Protein AF-A0A2R4FXB8-F1 (afdb_monomer_lite)

Sequence (66 aa):
DVDNIIAMIQQHVPGSMLENDIGNELSFILPKKFETLFTELEMRQKALGIANFGASITTMEEVFLK

Organism: NCBI:txid308863

Structure (mmCIF, N/CA/C/O backbone):
data_AF-A0A2R4FXB8-F1
#
_entry.id   AF-A0A2R4FXB8-F1
#
loop_
_atom_site.group_PDB
_atom_site.id
_atom_site.type_symbol
_atom_site.label_atom_id
_atom_site.label_alt_id
_atom_site.label_comp_id
_atom_site.label_asym_id
_atom_site.label_entity_id
_atom_site.label_seq_id
_atom_site.pdbx_PDB_ins_code
_atom_site.Cartn_x
_atom_site.Cartn_y
_atom_site.Cartn_z
_atom_site.occupancy
_atom_site.B_iso_or_equiv
_atom_site.auth_seq_id
_atom_site.auth_comp_id
_atom_site.auth_asym_id
_atom_site.auth_atom_id
_atom_site.pdbx_PDB_model_num
ATOM 1 N N . ASP A 1 1 ? 3.083 -5.232 -14.880 1.00 71.06 1 ASP A N 1
ATOM 2 C CA . ASP A 1 1 ? 1.606 -5.262 -14.869 1.00 71.06 1 ASP A CA 1
ATOM 3 C C . ASP A 1 1 ? 1.070 -4.600 -13.619 1.00 71.06 1 ASP A C 1
ATOM 5 O O . ASP A 1 1 ? 1.166 -5.173 -12.537 1.00 71.06 1 ASP A O 1
ATOM 9 N N . VAL A 1 2 ? 0.545 -3.387 -13.769 1.00 79.00 2 VAL A N 1
ATOM 10 C CA . VAL A 1 2 ? -0.083 -2.625 -12.681 1.00 79.00 2 VAL A CA 1
ATOM 11 C C . VAL A 1 2 ? -1.296 -3.382 -12.124 1.00 79.00 2 VAL A C 1
ATOM 13 O O . VAL A 1 2 ? -1.450 -3.485 -10.909 1.00 79.00 2 VAL A O 1
ATOM 16 N N . ASP A 1 3 ? -2.075 -4.039 -12.986 1.00 84.44 3 ASP A N 1
ATOM 17 C CA . ASP A 1 3 ? -3.229 -4.859 -12.597 1.00 84.44 3 ASP A CA 1
ATOM 18 C C . ASP A 1 3 ? -2.890 -5.978 -11.604 1.00 84.44 3 ASP A C 1
ATOM 20 O O . ASP A 1 3 ? -3.650 -6.230 -10.670 1.00 84.44 3 ASP A O 1
ATOM 24 N N . ASN A 1 4 ? -1.725 -6.623 -11.745 1.00 84.56 4 ASN A N 1
ATOM 25 C CA . ASN A 1 4 ? -1.294 -7.672 -10.815 1.00 84.56 4 ASN A CA 1
ATOM 26 C C . ASN A 1 4 ? -1.021 -7.113 -9.413 1.00 84.56 4 ASN A C 1
ATOM 28 O O . ASN A 1 4 ? -1.327 -7.768 -8.415 1.00 84.56 4 ASN A O 1
ATOM 32 N N . ILE A 1 5 ? -0.469 -5.899 -9.339 1.00 83.75 5 ILE A N 1
ATOM 33 C CA . ILE A 1 5 ? -0.216 -5.198 -8.077 1.00 83.75 5 ILE A CA 1
ATOM 34 C C . ILE A 1 5 ? -1.553 -4.788 -7.449 1.00 83.75 5 ILE A C 1
ATOM 36 O O . ILE A 1 5 ? -1.787 -5.072 -6.277 1.00 83.75 5 ILE A O 1
ATOM 40 N N . ILE A 1 6 ? -2.469 -4.212 -8.236 1.00 86.12 6 ILE A N 1
ATOM 41 C CA . ILE A 1 6 ? -3.812 -3.829 -7.772 1.00 86.12 6 ILE A CA 1
ATOM 42 C C . ILE A 1 6 ? -4.565 -5.046 -7.222 1.00 86.12 6 ILE A C 1
ATOM 44 O O . ILE A 1 6 ? -5.092 -4.992 -6.111 1.00 86.12 6 ILE A O 1
ATOM 48 N N . ALA A 1 7 ? -4.594 -6.158 -7.960 1.00 88.25 7 ALA A N 1
ATOM 49 C CA . ALA A 1 7 ? -5.302 -7.368 -7.549 1.00 88.25 7 ALA A CA 1
ATOM 50 C C . ALA A 1 7 ? -4.729 -7.956 -6.250 1.00 88.25 7 ALA A C 1
ATOM 52 O O . ALA A 1 7 ? -5.476 -8.352 -5.356 1.00 88.25 7 ALA A O 1
ATOM 53 N N . MET A 1 8 ? -3.402 -7.975 -6.113 1.00 86.62 8 MET A N 1
ATOM 54 C CA . MET A 1 8 ? -2.718 -8.421 -4.900 1.00 86.62 8 MET A CA 1
ATOM 55 C C . MET A 1 8 ? -3.042 -7.534 -3.693 1.00 86.62 8 MET A C 1
ATOM 57 O O . MET A 1 8 ? -3.281 -8.053 -2.596 1.00 86.62 8 MET A O 1
ATOM 61 N N . ILE A 1 9 ? -3.072 -6.213 -3.892 1.00 86.12 9 ILE A N 1
ATOM 62 C CA . ILE A 1 9 ? -3.421 -5.253 -2.844 1.00 86.12 9 ILE A CA 1
ATOM 63 C C . ILE A 1 9 ? -4.874 -5.447 -2.418 1.00 86.12 9 ILE A C 1
ATOM 65 O O . ILE A 1 9 ? -5.136 -5.561 -1.224 1.00 86.12 9 ILE A O 1
ATOM 69 N N . GLN A 1 10 ? -5.800 -5.592 -3.369 1.00 86.00 10 GLN A N 1
ATOM 70 C CA . GLN A 1 10 ? -7.212 -5.843 -3.071 1.00 86.00 10 GLN A CA 1
ATOM 71 C C . GLN A 1 10 ? -7.454 -7.177 -2.353 1.00 86.00 10 GLN A C 1
ATOM 73 O O . GLN A 1 10 ? -8.378 -7.271 -1.547 1.00 86.00 10 GLN A O 1
ATOM 78 N N . GLN A 1 11 ? -6.633 -8.202 -2.607 1.00 87.38 11 GLN A N 1
ATOM 79 C CA . GLN A 1 11 ? -6.704 -9.470 -1.874 1.00 87.38 11 GLN A CA 1
ATOM 80 C C . GLN A 1 11 ? -6.287 -9.329 -0.405 1.00 87.38 11 GLN A C 1
ATOM 82 O O . GLN A 1 11 ? -6.891 -9.961 0.460 1.00 87.38 11 GLN A O 1
ATOM 87 N N . HIS A 1 12 ? -5.270 -8.514 -0.114 1.00 85.12 12 HIS A N 1
ATOM 88 C CA . HIS A 1 12 ? -4.774 -8.316 1.253 1.00 85.12 12 HIS A CA 1
ATOM 89 C C . HIS A 1 12 ? -5.577 -7.279 2.030 1.00 85.12 12 HIS A C 1
ATOM 91 O O . HIS A 1 12 ? -5.827 -7.446 3.223 1.00 85.12 12 HIS A O 1
ATOM 97 N N . VAL A 1 13 ? -5.973 -6.207 1.349 1.00 85.69 13 VAL A N 1
ATOM 98 C CA . VAL A 1 13 ? -6.698 -5.072 1.908 1.00 85.69 13 VAL A CA 1
ATOM 99 C C . VAL A 1 13 ? -7.963 -4.862 1.074 1.00 85.69 13 VAL A C 1
ATOM 101 O O . VAL A 1 13 ? -8.008 -3.991 0.201 1.00 85.69 13 VAL A O 1
ATOM 104 N N . PRO A 1 14 ? -9.020 -5.656 1.317 1.00 83.88 14 PRO A N 1
ATOM 105 C CA . PRO A 1 14 ? -10.291 -5.456 0.641 1.00 83.88 14 PRO A CA 1
ATOM 106 C C . PRO A 1 14 ? -10.825 -4.052 0.947 1.00 83.88 14 PRO A C 1
ATOM 108 O O . PRO A 1 14 ? -10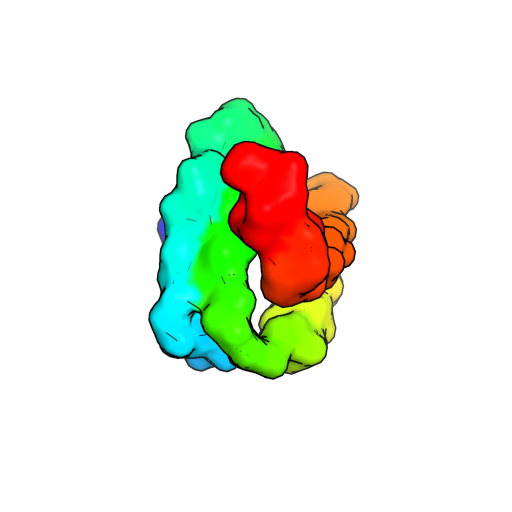.934 -3.645 2.105 1.00 83.88 14 PRO A O 1
ATOM 111 N N . GLY A 1 15 ? -11.137 -3.300 -0.109 1.00 83.19 15 GLY A N 1
ATOM 112 C CA . GLY A 1 15 ? -11.501 -1.883 -0.017 1.00 83.19 15 GLY A CA 1
ATOM 113 C C . GLY A 1 15 ? -10.341 -0.911 -0.247 1.00 83.19 15 GLY A C 1
ATOM 114 O O . GLY A 1 15 ? -10.543 0.292 -0.111 1.00 83.19 15 GLY A O 1
ATOM 115 N N . SER A 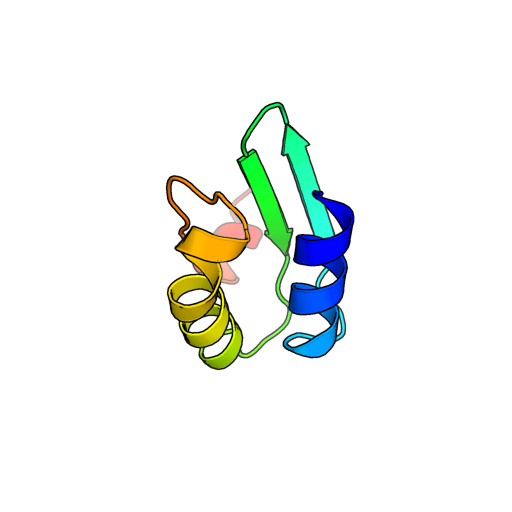1 16 ? -9.149 -1.396 -0.608 1.00 87.25 16 SER A N 1
ATOM 116 C CA . SER A 1 16 ? -8.085 -0.544 -1.139 1.00 87.25 16 SER A CA 1
ATOM 117 C C . SER A 1 16 ? -8.504 0.106 -2.458 1.00 87.25 16 SER A C 1
ATOM 119 O O . SER A 1 16 ? -9.022 -0.582 -3.347 1.00 87.25 16 SER A O 1
ATOM 121 N N . MET A 1 17 ? -8.209 1.390 -2.625 1.00 85.94 17 MET A N 1
ATOM 122 C CA . MET A 1 17 ? -8.500 2.133 -3.849 1.00 85.94 17 MET A CA 1
ATOM 123 C C . MET A 1 17 ? -7.211 2.686 -4.445 1.00 85.94 17 MET A C 1
ATOM 125 O O . MET A 1 17 ? -6.399 3.255 -3.722 1.00 85.94 17 MET A O 1
ATOM 129 N N . LEU A 1 18 ? -7.019 2.513 -5.752 1.00 87.50 18 LEU A N 1
ATOM 130 C CA . LEU A 1 18 ? -5.932 3.172 -6.471 1.00 87.50 18 LEU A CA 1
ATOM 131 C C . LEU A 1 18 ? -6.221 4.678 -6.506 1.00 87.50 18 LEU A C 1
ATOM 133 O O . LEU A 1 18 ? -7.265 5.097 -7.002 1.00 87.50 18 LEU A O 1
ATOM 137 N N . GLU A 1 19 ? -5.315 5.465 -5.941 1.00 86.69 19 GLU A N 1
ATOM 138 C CA . GLU A 1 19 ? -5.393 6.925 -5.897 1.00 86.69 19 GLU A CA 1
ATOM 139 C C . GLU A 1 19 ? -4.657 7.550 -7.079 1.00 86.69 19 GLU A C 1
ATOM 141 O O . GLU A 1 19 ? -5.194 8.434 -7.741 1.00 86.69 19 GLU A O 1
ATOM 146 N N . ASN A 1 20 ? -3.445 7.063 -7.360 1.00 84.25 20 ASN A N 1
ATOM 147 C CA . ASN A 1 20 ? -2.611 7.544 -8.454 1.00 84.25 20 ASN A CA 1
ATOM 148 C C . ASN A 1 20 ? -1.901 6.383 -9.152 1.00 84.25 20 ASN A C 1
ATOM 150 O O . ASN A 1 20 ? -1.427 5.449 -8.509 1.00 84.25 20 ASN A O 1
ATOM 154 N N . ASP A 1 21 ? -1.809 6.491 -10.473 1.00 87.25 2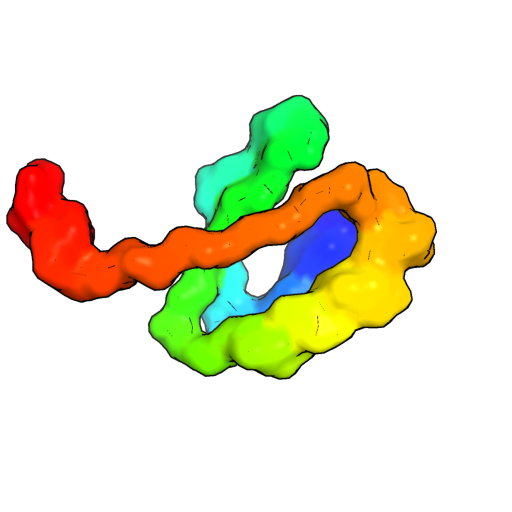1 ASP A N 1
ATOM 155 C CA . ASP A 1 21 ? -0.984 5.657 -11.345 1.00 87.25 21 ASP A CA 1
ATOM 156 C C . ASP A 1 21 ? -0.286 6.591 -12.330 1.00 87.25 21 ASP A C 1
ATOM 158 O O . ASP A 1 21 ? -0.856 7.001 -13.345 1.00 87.25 21 ASP A O 1
ATOM 162 N N . ILE A 1 22 ? 0.905 7.053 -11.946 1.00 82.75 22 ILE A N 1
ATOM 163 C CA . ILE A 1 22 ? 1.646 8.063 -12.700 1.00 82.75 22 ILE A CA 1
ATOM 164 C C . ILE A 1 22 ? 3.061 7.554 -12.953 1.00 82.75 22 ILE A C 1
ATOM 166 O O . ILE A 1 22 ? 3.916 7.504 -12.068 1.00 82.75 22 ILE A O 1
ATOM 170 N N . GLY A 1 23 ? 3.328 7.222 -14.217 1.00 83.12 23 GLY A N 1
ATOM 171 C CA . GLY A 1 23 ? 4.642 6.779 -14.674 1.00 83.12 23 GLY A CA 1
ATOM 172 C C . GLY A 1 23 ? 5.041 5.439 -14.061 1.00 83.12 23 GLY A C 1
ATOM 173 O O . GLY A 1 23 ? 4.596 4.391 -14.516 1.00 83.12 23 GLY A O 1
ATOM 174 N N . ASN A 1 24 ? 5.907 5.486 -13.049 1.00 81.75 24 ASN A N 1
ATOM 175 C CA . ASN A 1 24 ? 6.428 4.315 -12.337 1.00 81.75 24 ASN A CA 1
ATOM 176 C C . ASN A 1 24 ? 6.007 4.294 -10.858 1.00 81.75 24 ASN A C 1
ATOM 178 O O . ASN A 1 24 ? 6.545 3.502 -10.083 1.00 81.75 24 ASN A O 1
ATOM 182 N N . GLU A 1 25 ? 5.078 5.166 -10.465 1.00 84.50 25 GLU A N 1
ATOM 183 C CA . GLU A 1 25 ? 4.594 5.295 -9.096 1.00 84.50 25 GLU A CA 1
ATOM 184 C C . GLU A 1 25 ? 3.100 4.962 -9.019 1.00 84.50 25 GLU A C 1
ATOM 186 O O . GLU A 1 25 ? 2.287 5.499 -9.772 1.00 84.50 25 GLU A O 1
ATOM 191 N N . LEU A 1 26 ? 2.757 4.066 -8.088 1.00 86.38 26 LEU A N 1
ATOM 192 C CA . LEU A 1 26 ? 1.384 3.693 -7.760 1.00 86.38 26 LEU A CA 1
ATOM 193 C C . LEU A 1 26 ? 1.081 4.114 -6.323 1.00 86.38 26 LEU A C 1
ATOM 195 O O . LEU A 1 26 ? 1.808 3.740 -5.400 1.00 86.38 26 LEU A O 1
ATOM 199 N N . SER A 1 27 ? -0.018 4.834 -6.118 1.00 87.06 27 SER A N 1
ATOM 200 C CA . SER A 1 27 ? -0.493 5.246 -4.795 1.00 87.06 27 SER A CA 1
ATOM 201 C C . SER A 1 27 ? -1.840 4.603 -4.501 1.00 87.06 27 SER A C 1
ATOM 203 O O . SER A 1 27 ? -2.738 4.623 -5.340 1.00 87.06 27 SER A O 1
ATOM 205 N N . PHE A 1 28 ? -1.998 4.051 -3.298 1.00 86.56 28 PHE A N 1
ATOM 206 C CA . PHE A 1 28 ? -3.222 3.378 -2.871 1.00 86.56 28 PHE A CA 1
ATOM 207 C C . PHE A 1 28 ? -3.729 3.945 -1.548 1.00 86.56 28 PHE A C 1
ATOM 209 O O . PHE A 1 28 ? -2.967 4.079 -0.592 1.00 86.56 28 PHE A O 1
ATOM 216 N N . ILE A 1 29 ? -5.036 4.183 -1.467 1.00 85.88 29 ILE A N 1
ATOM 217 C CA . ILE A 1 29 ? -5.737 4.461 -0.215 1.00 85.88 29 ILE A CA 1
ATOM 218 C C . ILE A 1 29 ? -6.098 3.129 0.430 1.00 85.88 29 ILE A C 1
ATOM 220 O O . ILE A 1 29 ? -6.816 2.316 -0.159 1.00 85.88 29 ILE A O 1
ATOM 224 N N . LEU A 1 30 ? -5.619 2.911 1.654 1.00 84.25 30 LEU A N 1
ATOM 225 C CA . LEU A 1 30 ? -5.827 1.676 2.406 1.00 84.25 30 LEU A CA 1
ATOM 226 C C . LEU A 1 30 ? -6.720 1.950 3.628 1.00 84.25 30 LEU A C 1
ATOM 228 O O . LEU A 1 30 ? -6.343 2.755 4.479 1.00 84.25 30 LEU A O 1
ATOM 232 N N . PRO A 1 31 ? -7.888 1.291 3.762 1.00 76.25 31 PRO A N 1
ATOM 233 C CA . PRO A 1 31 ? -8.837 1.601 4.825 1.00 76.25 31 PRO A CA 1
ATOM 234 C C . PRO A 1 31 ? -8.327 1.254 6.232 1.00 76.25 31 PRO A C 1
ATOM 236 O O . PRO A 1 31 ? -8.429 2.113 7.103 1.00 76.25 31 PRO A O 1
ATOM 239 N N . LYS A 1 32 ? -7.809 0.033 6.490 1.00 71.44 32 LYS A N 1
ATOM 240 C CA . LYS A 1 32 ? -7.222 -0.422 7.783 1.00 71.44 32 LYS A CA 1
ATOM 241 C C . LYS A 1 32 ? -6.329 -1.661 7.572 1.00 71.44 32 LYS A C 1
ATOM 243 O O . LYS A 1 32 ? -6.639 -2.467 6.707 1.00 71.44 32 LYS A O 1
ATOM 248 N N . LYS A 1 33 ? -5.302 -1.847 8.419 1.00 68.69 33 LYS A N 1
ATOM 249 C CA . LYS A 1 33 ? -4.383 -3.015 8.482 1.00 68.69 33 LYS A CA 1
ATOM 250 C C . LYS A 1 33 ? -3.693 -3.370 7.154 1.00 68.69 33 LYS A C 1
ATOM 252 O O . LYS A 1 33 ? -4.174 -4.195 6.390 1.00 68.69 33 LYS A O 1
ATOM 257 N N . PHE A 1 34 ? -2.515 -2.794 6.934 1.00 76.19 34 PHE A N 1
ATOM 258 C CA . PHE A 1 34 ? -1.679 -3.015 5.745 1.00 76.19 34 PHE A CA 1
ATOM 259 C C . PHE A 1 34 ? -0.361 -3.748 6.054 1.00 76.19 34 PHE A C 1
ATOM 261 O O . PHE A 1 34 ? 0.485 -3.901 5.181 1.00 76.19 34 PHE A O 1
ATOM 268 N N . GLU A 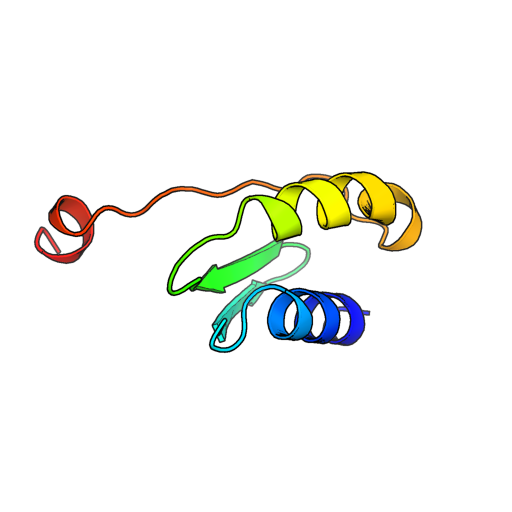1 35 ? -0.169 -4.211 7.290 1.00 79.31 35 GLU A N 1
ATOM 269 C CA . GLU A 1 35 ? 1.067 -4.875 7.731 1.00 79.31 35 GLU A CA 1
ATOM 270 C C . GLU A 1 35 ? 1.371 -6.130 6.895 1.00 79.31 35 GLU A C 1
ATOM 272 O O . GLU A 1 35 ? 2.488 -6.312 6.420 1.00 79.31 35 GLU A O 1
ATOM 277 N N . THR A 1 36 ? 0.353 -6.955 6.631 1.00 81.38 36 THR A N 1
ATOM 278 C CA . THR A 1 36 ? 0.466 -8.152 5.781 1.00 81.38 36 THR A CA 1
ATOM 279 C C . THR A 1 36 ? 0.753 -7.812 4.322 1.00 81.38 36 THR A C 1
ATOM 281 O O . THR A 1 36 ? 1.483 -8.540 3.652 1.00 81.38 36 THR A O 1
ATOM 284 N N . LEU A 1 37 ? 0.219 -6.688 3.836 1.00 84.62 37 LEU A N 1
ATOM 285 C CA . LEU A 1 37 ? 0.493 -6.201 2.490 1.00 84.62 37 LEU A CA 1
ATOM 286 C C . LEU A 1 37 ? 1.971 -5.833 2.325 1.00 84.62 37 LEU A C 1
ATOM 288 O O . LEU A 1 37 ? 2.564 -6.158 1.303 1.00 84.62 37 LEU A O 1
ATOM 292 N N . PHE A 1 38 ? 2.568 -5.192 3.334 1.00 82.62 38 PHE A N 1
ATOM 293 C CA . PHE A 1 38 ? 3.985 -4.826 3.325 1.00 82.62 38 PHE A CA 1
ATOM 294 C C . PHE A 1 38 ? 4.896 -6.039 3.194 1.00 82.62 38 PHE A C 1
ATOM 296 O O . PHE A 1 38 ? 5.796 -6.040 2.358 1.00 82.62 38 PHE A O 1
ATOM 303 N N . THR A 1 39 ? 4.635 -7.086 3.979 1.00 84.25 39 THR A N 1
ATOM 304 C CA . THR A 1 39 ? 5.410 -8.328 3.912 1.00 84.25 39 THR A CA 1
ATOM 305 C C . THR A 1 39 ? 5.324 -8.961 2.527 1.00 84.25 39 THR A C 1
ATOM 307 O O . THR A 1 39 ? 6.337 -9.351 1.954 1.00 84.25 39 THR A O 1
ATOM 310 N N . GLU A 1 40 ? 4.129 -9.035 1.946 1.00 85.25 40 GLU A N 1
ATOM 311 C CA . GLU A 1 40 ? 3.972 -9.610 0.613 1.00 85.25 40 GLU A CA 1
ATOM 312 C C . GLU A 1 40 ? 4.596 -8.740 -0.485 1.00 85.25 40 GLU A C 1
ATOM 314 O O . GLU A 1 40 ? 5.203 -9.285 -1.408 1.00 85.25 40 GLU A O 1
ATOM 319 N N . LEU A 1 41 ? 4.501 -7.409 -0.391 1.00 84.69 41 LEU A N 1
ATOM 320 C CA . LEU A 1 41 ? 5.188 -6.495 -1.308 1.00 84.69 41 LEU A CA 1
ATOM 321 C C . LEU A 1 41 ? 6.702 -6.676 -1.236 1.00 84.69 41 LEU A C 1
ATOM 323 O O . LEU A 1 41 ? 7.334 -6.727 -2.283 1.00 84.69 41 LEU A O 1
ATOM 327 N N . GLU A 1 42 ? 7.271 -6.852 -0.044 1.00 84.94 42 GLU A N 1
ATOM 328 C CA . GLU A 1 42 ? 8.699 -7.123 0.143 1.00 84.94 42 GLU A CA 1
ATOM 329 C C . GLU A 1 42 ? 9.109 -8.469 -0.476 1.00 84.94 42 GLU A C 1
ATOM 331 O O . GLU A 1 42 ? 10.072 -8.542 -1.243 1.00 84.94 42 GLU A O 1
ATOM 336 N N . MET A 1 43 ? 8.335 -9.534 -0.234 1.00 86.44 43 MET A N 1
ATOM 337 C CA . MET A 1 43 ? 8.614 -10.852 -0.817 1.00 86.44 43 MET A CA 1
ATOM 338 C C . MET A 1 43 ? 8.482 -10.859 -2.343 1.00 86.44 43 MET A C 1
ATOM 340 O O . MET A 1 43 ? 9.278 -11.493 -3.042 1.00 86.44 43 MET A O 1
ATOM 344 N N . ARG A 1 44 ? 7.471 -10.167 -2.878 1.00 83.88 44 ARG A N 1
ATOM 345 C CA . ARG A 1 44 ? 7.177 -10.127 -4.317 1.00 83.88 44 ARG A CA 1
ATOM 346 C C . ARG A 1 44 ? 7.837 -8.960 -5.039 1.00 83.88 44 ARG A C 1
ATOM 348 O O . ARG A 1 44 ? 7.727 -8.899 -6.259 1.00 83.88 44 ARG A O 1
ATOM 355 N N . GLN A 1 45 ? 8.578 -8.095 -4.347 1.00 83.12 45 GLN A N 1
ATOM 356 C CA . GLN A 1 45 ? 9.202 -6.892 -4.907 1.00 83.12 45 GLN A CA 1
ATOM 357 C C . GLN A 1 45 ? 10.010 -7.206 -6.171 1.00 83.12 45 GLN A C 1
ATOM 359 O O . GLN A 1 45 ? 9.831 -6.577 -7.214 1.00 83.12 45 GLN A O 1
ATOM 364 N N . LYS A 1 46 ? 10.855 -8.243 -6.097 1.00 82.00 46 LYS A N 1
ATOM 365 C CA . LYS A 1 46 ? 11.689 -8.703 -7.219 1.00 82.00 46 LYS A CA 1
ATOM 366 C C . LYS A 1 46 ? 10.871 -9.295 -8.364 1.00 82.00 46 LYS A C 1
ATOM 368 O O . LYS A 1 46 ? 11.226 -9.099 -9.519 1.00 82.00 46 LYS A O 1
ATOM 373 N N . ALA A 1 47 ? 9.797 -10.016 -8.047 1.00 83.94 47 ALA A N 1
ATOM 374 C CA . ALA A 1 47 ? 8.926 -10.640 -9.043 1.00 83.94 47 ALA A CA 1
ATOM 375 C C . ALA A 1 47 ? 8.040 -9.611 -9.764 1.00 83.94 47 ALA A C 1
ATOM 377 O O . ALA A 1 47 ? 7.734 -9.777 -10.939 1.00 83.94 47 ALA A O 1
ATOM 378 N N . LEU A 1 48 ? 7.650 -8.545 -9.062 1.00 79.12 48 LEU A N 1
ATOM 379 C CA . LEU A 1 48 ? 6.822 -7.454 -9.575 1.00 79.12 48 LEU A CA 1
ATOM 380 C C . LEU A 1 48 ? 7.647 -6.342 -10.242 1.00 79.12 48 LEU A C 1
ATOM 382 O O . LEU A 1 48 ? 7.073 -5.463 -10.878 1.00 79.12 48 LEU A O 1
ATOM 386 N N . GLY A 1 49 ? 8.978 -6.371 -10.110 1.00 81.44 49 GLY A N 1
ATOM 387 C CA . GLY A 1 49 ? 9.864 -5.338 -10.653 1.00 81.44 49 GLY A CA 1
ATOM 388 C C . GLY A 1 49 ? 9.735 -3.988 -9.940 1.00 81.44 49 GLY A C 1
ATOM 389 O O . GLY A 1 49 ? 10.003 -2.9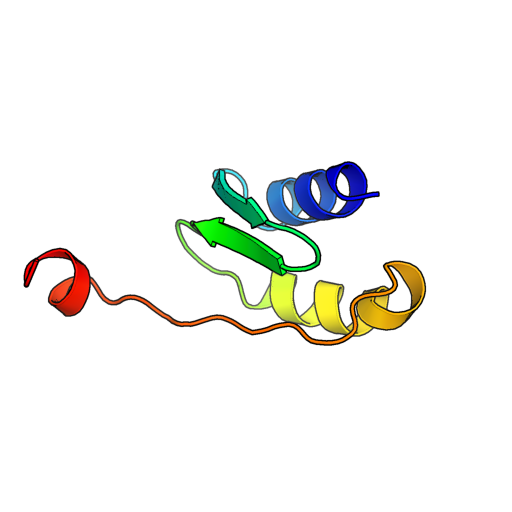49 -10.539 1.00 81.44 49 GLY A O 1
ATOM 390 N N . ILE A 1 50 ? 9.311 -3.989 -8.674 1.00 82.12 50 ILE A N 1
ATOM 391 C CA . ILE A 1 50 ? 9.127 -2.770 -7.882 1.00 82.12 50 ILE A CA 1
ATOM 392 C C . ILE A 1 50 ? 10.501 -2.275 -7.420 1.00 82.12 50 ILE A C 1
ATOM 394 O O . ILE A 1 50 ? 11.182 -2.942 -6.642 1.00 82.12 50 ILE A O 1
ATOM 398 N N . ALA A 1 51 ? 10.911 -1.090 -7.874 1.00 82.25 51 ALA A N 1
ATOM 399 C CA . ALA A 1 51 ? 12.190 -0.503 -7.472 1.00 82.25 51 ALA A CA 1
ATOM 400 C C . ALA A 1 51 ? 12.199 -0.118 -5.985 1.00 82.25 51 ALA A C 1
ATOM 402 O O . ALA A 1 51 ? 13.155 -0.414 -5.275 1.00 82.25 51 ALA A O 1
ATOM 403 N N . ASN A 1 52 ? 11.120 0.506 -5.510 1.00 80.88 52 ASN A N 1
ATOM 404 C CA . ASN A 1 52 ? 10.945 0.888 -4.115 1.00 80.88 52 ASN A CA 1
ATOM 405 C C . ASN A 1 52 ? 9.449 0.996 -3.788 1.00 80.88 52 ASN A C 1
ATOM 407 O O . ASN A 1 52 ? 8.652 1.290 -4.677 1.00 80.88 52 ASN A O 1
ATOM 411 N N . PHE A 1 53 ? 9.071 0.780 -2.532 1.00 82.06 53 PHE A N 1
ATOM 412 C CA . PHE A 1 53 ? 7.712 1.019 -2.043 1.00 82.06 53 PHE A CA 1
ATOM 413 C C . PHE A 1 53 ? 7.765 1.684 -0.668 1.00 82.06 53 PHE A C 1
ATOM 415 O O . PHE A 1 53 ? 8.734 1.537 0.075 1.00 82.06 53 PHE A O 1
ATOM 422 N N . GLY A 1 54 ? 6.718 2.428 -0.333 1.00 79.06 54 GLY A N 1
ATOM 423 C CA . GLY A 1 54 ? 6.573 3.088 0.956 1.00 79.06 54 GLY A CA 1
ATOM 424 C C . GLY A 1 54 ? 5.101 3.252 1.297 1.00 79.06 54 GLY A C 1
ATOM 425 O O . GLY A 1 54 ? 4.241 3.186 0.422 1.00 79.06 54 GLY A O 1
ATOM 426 N N . ALA A 1 55 ? 4.811 3.452 2.576 1.00 75.69 55 ALA A N 1
ATOM 427 C CA . ALA A 1 55 ? 3.494 3.877 3.017 1.00 75.69 55 ALA A CA 1
ATOM 428 C C . ALA A 1 55 ? 3.663 5.004 4.007 1.00 75.69 55 ALA A C 1
ATOM 430 O O . ALA A 1 55 ? 4.499 4.956 4.911 1.00 75.69 55 ALA A O 1
ATOM 431 N N . SER A 1 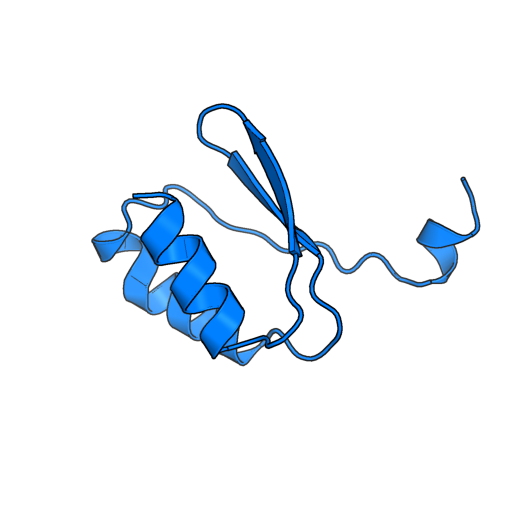56 ? 2.815 5.998 3.829 1.00 70.81 56 SER A N 1
ATOM 432 C CA . SER A 1 56 ? 2.640 7.081 4.769 1.00 70.81 56 SER A CA 1
ATOM 433 C C . SER A 1 56 ? 1.297 6.862 5.441 1.00 70.81 56 SER A C 1
ATOM 435 O O . SER A 1 56 ? 0.283 6.653 4.778 1.00 70.81 56 SER A O 1
ATOM 437 N N . ILE A 1 57 ? 1.293 6.853 6.771 1.00 67.06 57 ILE A N 1
ATOM 438 C CA . ILE A 1 57 ? 0.046 6.839 7.527 1.00 67.06 57 ILE A CA 1
ATOM 439 C C . ILE A 1 57 ? -0.463 8.274 7.530 1.00 67.06 57 ILE A C 1
ATOM 441 O O . ILE A 1 57 ? 0.042 9.100 8.283 1.00 67.06 57 ILE A O 1
ATOM 445 N N . THR A 1 58 ? -1.460 8.570 6.704 1.00 62.84 58 THR A N 1
ATOM 446 C CA . THR A 1 58 ? -2.196 9.831 6.813 1.00 62.84 58 THR A CA 1
ATOM 447 C C . THR A 1 58 ? -3.179 9.676 7.968 1.00 62.84 58 THR A C 1
ATOM 449 O O . THR A 1 58 ? -4.190 8.978 7.863 1.00 62.84 58 THR A O 1
ATOM 452 N N . THR A 1 59 ? -2.845 10.233 9.130 1.00 59.41 59 THR A N 1
ATOM 453 C CA . THR A 1 59 ? -3.750 10.223 10.285 1.00 59.41 59 THR A CA 1
ATOM 454 C C . THR A 1 59 ? -4.933 11.159 10.018 1.00 59.41 59 THR A C 1
ATOM 456 O O . THR A 1 59 ? -4.840 12.094 9.224 1.00 59.41 59 THR A O 1
ATOM 459 N N . MET A 1 60 ? -6.072 10.938 10.686 1.00 55.72 60 MET A N 1
ATOM 460 C CA . MET A 1 60 ? -7.254 11.811 10.564 1.00 55.72 60 MET A CA 1
ATOM 461 C C . MET A 1 60 ? -6.971 13.287 10.890 1.00 55.72 60 MET A C 1
ATOM 463 O O . MET A 1 60 ? -7.717 14.149 10.436 1.00 55.72 60 MET A O 1
ATOM 467 N N . GLU A 1 61 ? -5.919 13.576 11.658 1.00 54.69 61 GLU A N 1
ATOM 468 C CA . GLU A 1 61 ? -5.481 14.947 11.935 1.00 54.69 61 GLU A CA 1
ATOM 469 C C . GLU A 1 61 ? -5.016 15.655 10.652 1.00 54.69 61 GLU A C 1
ATOM 471 O O . GLU A 1 61 ? -5.305 16.832 10.460 1.00 54.69 61 GLU A O 1
ATOM 476 N N . GLU A 1 62 ? -4.391 14.927 9.724 1.00 52.44 62 GLU A N 1
ATOM 477 C CA . GLU A 1 62 ? -3.859 15.466 8.467 1.00 52.44 62 GLU A CA 1
ATOM 478 C C . GLU A 1 62 ? -4.931 15.576 7.367 1.00 52.44 62 GLU A C 1
ATOM 480 O O . GLU A 1 62 ? -4.884 16.476 6.532 1.00 52.44 62 GLU A O 1
ATOM 485 N N . VAL A 1 63 ? -5.961 14.721 7.414 1.00 55.53 63 VAL A N 1
ATOM 486 C CA . VAL A 1 63 ? -7.124 14.782 6.504 1.00 55.53 63 VAL A CA 1
ATOM 487 C C . VAL A 1 63 ? -8.031 15.984 6.813 1.00 55.53 63 VAL A C 1
ATOM 489 O O . VAL A 1 63 ? -8.716 16.478 5.923 1.00 55.53 63 VAL A O 1
ATOM 492 N N . PHE A 1 64 ? -8.041 16.470 8.060 1.00 51.00 64 PHE A N 1
ATOM 493 C CA . PHE A 1 64 ? -8.916 17.567 8.497 1.00 51.00 64 PHE A CA 1
ATOM 494 C C . PHE A 1 64 ? -8.287 18.966 8.362 1.00 51.00 64 PHE A C 1
ATOM 496 O O . PHE A 1 64 ? -8.995 19.964 8.456 1.00 51.00 64 PHE A O 1
ATOM 503 N N . LEU A 1 65 ? -6.969 19.053 8.160 1.00 52.22 65 LEU A N 1
ATOM 504 C CA . LEU A 1 65 ? -6.213 20.312 8.076 1.00 52.22 65 LEU A CA 1
ATOM 505 C C . LEU A 1 65 ? -6.067 20.865 6.644 1.00 52.22 65 LEU A C 1
ATOM 507 O O . LEU A 1 65 ? -5.283 21.792 6.435 1.00 52.22 65 LEU A O 1
ATOM 511 N N . LYS A 1 66 ? -6.807 20.324 5.669 1.00 47.22 66 LYS A N 1
ATOM 512 C CA . LYS A 1 66 ? -6.775 20.771 4.269 1.00 47.22 66 LYS A CA 1
ATOM 513 C C . LYS A 1 66 ? -8.030 21.536 3.864 1.00 47.22 66 LYS A C 1
ATOM 515 O O . LYS A 1 66 ? -9.134 21.117 4.273 1.00 47.22 66 LYS A O 1
#

Radius of gyration: 12.35 Å; chains: 1; bounding box: 24×32×27 Å

pLDDT: mean 78.68, std 10.72, range [47.22, 88.25]

Foldseek 3Di:
DVVVLVVLQCVQQVVKDFPDDDDLDTDIDGDDDCPVVVVVCVVCVVVVVPPDDDDDPCDVVNVPVD

Secondary structure (DSSP, 8-state):
-HHHHHHHHHHHSTT-EEEEEETTEEEEE--S--HHHHHHHHHHHHHHT-S--------HHHHH--